Protein AF-A0AAV5V4D7-F1 (afdb_monomer_lite)

Secondary structure (DSSP, 8-state):
-HHHHHHHHGGG-STTSTTTTSS-HHHHTTT--HHHHHHHHHHHHHH--SS-HHHHHHHHHHHHHTTS-HHHHHHHHHHHHHHHHHTPPP-THHHHS-HHHHHHHHHHHHHHHHTT--HHHHHHHHHHHHHHHHHTT-S-SS------PPPPP------------PPPPPPP--

pLDDT: mean 73.75, std 20.14, range [35.06, 97.25]

Structure (mmCIF, N/CA/C/O backbone):
data_AF-A0AAV5V4D7-F1
#
_entry.id   AF-A0AAV5V4D7-F1
#
loop_
_atom_site.group_PDB
_atom_site.id
_atom_site.type_symbol
_atom_site.label_atom_id
_atom_site.label_alt_id
_atom_site.label_comp_id
_atom_site.label_asym_id
_atom_site.label_entity_id
_atom_site.label_seq_id
_atom_site.pdbx_PDB_ins_code
_atom_site.Cartn_x
_atom_site.Cartn_y
_atom_site.Cartn_z
_atom_site.occupancy
_atom_site.B_iso_or_equiv
_atom_site.auth_seq_id
_atom_site.auth_comp_id
_atom_site.auth_asym_id
_atom_site.auth_atom_id
_atom_site.pdbx_PDB_model_num
ATOM 1 N N . ASN A 1 1 ? -22.766 -7.609 21.545 1.00 44.03 1 ASN A N 1
ATOM 2 C CA . ASN A 1 1 ? -22.215 -8.984 21.451 1.00 44.03 1 ASN A CA 1
ATOM 3 C C . ASN A 1 1 ? -21.957 -9.509 20.036 1.00 44.03 1 ASN A C 1
ATOM 5 O O . ASN A 1 1 ? -21.219 -10.474 19.919 1.00 44.03 1 ASN A O 1
ATOM 9 N N . ILE A 1 2 ? -22.448 -8.873 18.963 1.00 43.41 2 ILE A N 1
ATOM 10 C CA . ILE A 1 2 ? -22.115 -9.270 17.574 1.00 43.41 2 ILE A CA 1
ATOM 11 C C . ILE A 1 2 ? -20.679 -8.856 17.184 1.00 43.41 2 ILE A C 1
ATOM 13 O O . ILE A 1 2 ? -19.971 -9.618 16.536 1.00 43.41 2 ILE A O 1
ATOM 17 N N . PHE A 1 3 ? -20.203 -7.704 17.67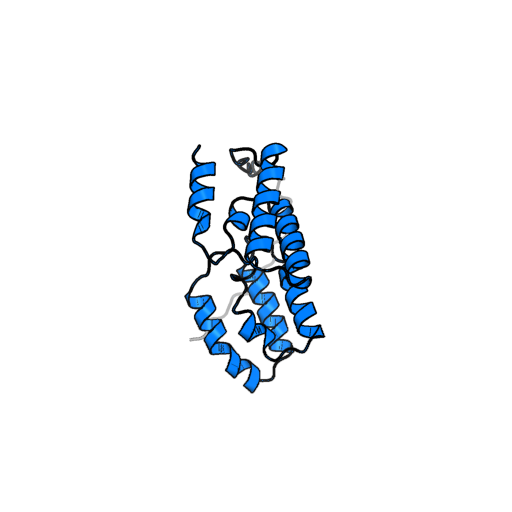4 1.00 44.50 3 PHE A N 1
ATOM 18 C CA . PHE A 1 3 ? -18.852 -7.184 17.400 1.00 44.50 3 PHE A CA 1
ATOM 19 C C . PHE A 1 3 ? -17.729 -8.138 17.856 1.00 44.50 3 PHE A C 1
ATOM 21 O O . PHE A 1 3 ? -16.764 -8.372 17.134 1.00 44.50 3 PHE A O 1
ATOM 28 N N . PHE A 1 4 ? -17.904 -8.770 19.023 1.00 45.31 4 PHE A N 1
ATOM 29 C CA . PHE A 1 4 ? -16.954 -9.748 19.567 1.00 45.31 4 PHE A CA 1
ATOM 30 C C . PHE A 1 4 ? -16.939 -11.060 18.762 1.00 45.31 4 PHE A C 1
ATOM 32 O O . PHE A 1 4 ? -15.902 -11.705 18.622 1.00 45.31 4 PHE A O 1
ATOM 39 N N . PHE A 1 5 ? -18.083 -11.432 18.178 1.00 44.25 5 PHE A N 1
ATOM 40 C CA . PHE A 1 5 ? -18.199 -12.604 17.310 1.00 44.25 5 PHE A CA 1
ATOM 41 C C . PHE A 1 5 ? -17.534 -12.368 15.942 1.00 44.25 5 PHE A C 1
ATOM 43 O O . PHE A 1 5 ? -16.851 -13.259 15.437 1.00 44.25 5 PHE A O 1
ATOM 50 N N . CYS A 1 6 ? -17.627 -11.151 15.389 1.00 48.84 6 CYS A N 1
ATOM 51 C CA . CYS A 1 6 ? -16.872 -10.762 14.190 1.00 48.84 6 CYS A CA 1
ATOM 52 C C . CYS A 1 6 ? -15.351 -10.781 14.427 1.00 48.84 6 CYS A C 1
ATOM 54 O O . CYS A 1 6 ? -14.611 -11.294 13.589 1.00 48.84 6 CYS A O 1
ATOM 56 N N . LEU A 1 7 ? -14.881 -10.321 15.594 1.00 47.38 7 LEU A N 1
ATOM 57 C CA . LEU A 1 7 ? -13.461 -10.372 15.986 1.00 47.38 7 LEU A CA 1
ATOM 58 C C . LEU A 1 7 ? -12.906 -11.803 16.104 1.00 47.38 7 LEU A C 1
ATOM 60 O O . LEU A 1 7 ? -11.741 -12.043 15.795 1.00 47.38 7 LEU A O 1
ATOM 64 N N . MET A 1 8 ? -13.732 -12.781 16.484 1.00 46.66 8 MET A N 1
ATOM 65 C CA . MET A 1 8 ? -13.321 -14.191 16.521 1.00 46.66 8 MET A CA 1
ATOM 66 C C . MET A 1 8 ? -13.223 -14.825 15.122 1.00 46.66 8 MET A C 1
ATOM 68 O O . MET A 1 8 ? -12.335 -15.647 14.888 1.00 46.66 8 MET A O 1
ATOM 72 N N . LEU A 1 9 ? -14.080 -14.431 14.173 1.00 42.53 9 LEU A N 1
ATOM 73 C CA . LEU A 1 9 ? -14.038 -14.923 12.784 1.00 42.53 9 LEU A CA 1
ATOM 74 C C . LEU A 1 9 ? -12.854 -14.347 11.989 1.00 42.53 9 LEU A C 1
ATOM 76 O O . LEU A 1 9 ? -12.329 -15.008 11.092 1.00 42.53 9 LEU A O 1
ATOM 80 N N . LEU A 1 10 ? -12.349 -13.184 12.403 1.00 46.22 10 LEU A N 1
ATOM 81 C CA . LEU A 1 10 ? -11.129 -12.558 11.885 1.00 46.22 10 LEU A CA 1
ATOM 82 C C . LEU A 1 10 ? -9.849 -13.360 12.153 1.00 46.22 10 LEU A C 1
ATOM 84 O O . LEU A 1 10 ? -8.790 -13.038 11.621 1.00 46.22 10 LEU A O 1
ATOM 88 N N . ARG A 1 11 ? -9.910 -14.440 12.947 1.00 41.69 11 ARG A N 1
ATOM 89 C CA . ARG A 1 11 ? -8.720 -15.238 13.266 1.00 41.69 11 ARG A CA 1
ATOM 90 C C . ARG A 1 11 ? -8.168 -16.070 12.102 1.00 41.69 11 ARG A C 1
ATOM 92 O O . ARG A 1 11 ? -7.033 -16.530 12.233 1.00 41.69 11 ARG A O 1
ATOM 99 N N . ARG A 1 12 ? -8.939 -16.288 11.027 1.00 35.06 12 ARG A N 1
ATOM 100 C CA . ARG A 1 12 ? -8.596 -17.205 9.919 1.00 35.06 12 ARG A CA 1
ATOM 101 C C . ARG A 1 12 ? -8.170 -16.536 8.612 1.00 35.06 12 ARG A C 1
ATOM 103 O O . ARG A 1 12 ? -7.722 -17.245 7.714 1.00 35.06 12 ARG A O 1
ATOM 110 N N . SER A 1 13 ? -8.287 -15.220 8.477 1.00 37.72 13 SER A N 1
ATOM 111 C CA . SER A 1 13 ? -7.869 -14.529 7.260 1.00 37.72 13 SER A CA 1
AT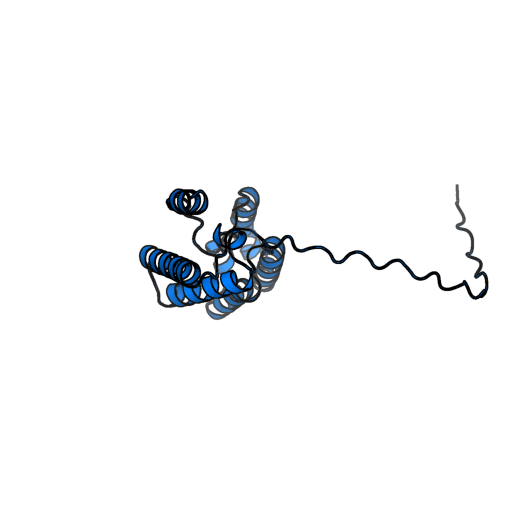OM 112 C C . SER A 1 13 ? -6.388 -14.153 7.343 1.00 37.72 13 SER A C 1
ATOM 114 O O . SER A 1 13 ? -5.992 -13.250 8.071 1.00 37.72 13 SER A O 1
ATOM 116 N N . ASN A 1 14 ? -5.566 -14.812 6.524 1.00 41.16 14 ASN A N 1
ATOM 117 C CA . ASN A 1 14 ? -4.188 -14.391 6.237 1.00 41.16 14 ASN A CA 1
ATOM 118 C C . ASN A 1 14 ? -4.114 -12.995 5.571 1.00 41.16 14 ASN A C 1
ATOM 120 O O . ASN A 1 14 ? -3.025 -12.473 5.391 1.00 41.16 14 ASN A O 1
ATOM 124 N N . GLY A 1 15 ? -5.253 -12.364 5.242 1.00 42.88 15 GLY A N 1
ATOM 125 C CA . GLY A 1 15 ? -5.363 -10.996 4.704 1.00 42.88 15 GLY A CA 1
ATOM 126 C C . GLY A 1 15 ? -5.174 -9.890 5.749 1.00 42.88 15 GLY A C 1
ATOM 127 O O . GLY A 1 15 ? -5.799 -8.833 5.675 1.00 42.88 15 GLY A O 1
ATOM 128 N N . PHE A 1 16 ? -4.371 -10.161 6.774 1.00 46.28 16 PHE A N 1
ATOM 129 C CA . PHE A 1 16 ? -4.104 -9.237 7.869 1.00 46.28 16 PHE A CA 1
ATOM 130 C C . PHE A 1 16 ? -3.012 -8.219 7.525 1.00 46.28 16 PHE A C 1
ATOM 132 O O . PHE A 1 16 ? -2.977 -7.134 8.105 1.00 46.28 16 PHE A O 1
ATOM 139 N N . LEU A 1 17 ? -2.151 -8.538 6.554 1.00 51.31 17 LEU A N 1
ATOM 140 C CA . LEU A 1 17 ? -1.173 -7.601 6.025 1.00 51.31 17 LEU A CA 1
ATOM 141 C C . LEU A 1 17 ? -1.915 -6.494 5.274 1.00 51.31 17 LEU A C 1
ATOM 143 O O . LEU A 1 17 ? -2.390 -6.625 4.148 1.00 51.31 17 LEU A O 1
ATOM 147 N N . ILE A 1 18 ? -2.060 -5.385 5.981 1.00 53.72 18 ILE A N 1
ATOM 148 C CA . ILE A 1 18 ? -2.408 -4.075 5.459 1.00 53.72 18 ILE A CA 1
ATOM 149 C C . ILE A 1 18 ? -1.607 -3.835 4.173 1.00 53.72 18 ILE A C 1
ATOM 151 O O . ILE A 1 18 ? -0.381 -3.774 4.203 1.00 53.72 18 ILE A O 1
ATOM 155 N N . GLY A 1 19 ? -2.307 -3.743 3.044 1.00 59.06 19 GLY A N 1
ATOM 156 C CA . GLY A 1 19 ? -1.682 -3.570 1.733 1.00 59.06 19 GLY A CA 1
ATOM 157 C C . GLY A 1 19 ? -1.574 -4.834 0.876 1.00 59.06 19 GLY A C 1
ATOM 158 O O . GLY A 1 19 ? -1.255 -4.699 -0.296 1.00 59.06 19 GLY A O 1
ATOM 159 N N . ASP A 1 20 ? -1.929 -6.030 1.358 1.00 69.19 20 ASP A N 1
ATOM 160 C CA . ASP A 1 20 ? -1.979 -7.238 0.505 1.00 69.19 20 ASP A CA 1
ATOM 161 C C . ASP A 1 20 ? -3.033 -7.129 -0.604 1.00 69.19 20 ASP A C 1
ATOM 163 O O . ASP A 1 20 ? -2.924 -7.754 -1.659 1.00 69.19 20 ASP A O 1
ATOM 167 N N . CYS A 1 21 ? -4.054 -6.300 -0.391 1.00 80.00 21 CYS A N 1
ATOM 168 C CA . CYS A 1 21 ? -5.021 -5.947 -1.422 1.00 80.00 21 CYS A CA 1
ATOM 169 C C . CYS A 1 21 ? -4.454 -4.949 -2.455 1.00 80.00 21 CYS A C 1
ATOM 171 O O . CYS A 1 21 ? -5.046 -4.756 -3.516 1.00 80.00 21 CYS A O 1
ATOM 173 N N . ILE A 1 22 ? -3.301 -4.332 -2.186 1.00 83.31 22 ILE A N 1
ATOM 174 C CA . ILE A 1 22 ? -2.614 -3.375 -3.061 1.00 83.31 22 ILE A CA 1
ATOM 175 C C . ILE A 1 22 ? -1.556 -4.127 -3.875 1.00 83.31 22 ILE A C 1
ATOM 177 O O . ILE A 1 22 ? -0.350 -3.961 -3.717 1.00 83.31 22 ILE A O 1
ATOM 181 N N . GLY A 1 23 ? -2.051 -4.995 -4.754 1.00 85.81 23 GLY A N 1
ATOM 182 C CA . GLY A 1 23 ? -1.247 -5.724 -5.727 1.00 85.81 23 GLY A CA 1
ATOM 183 C C . GLY A 1 23 ? -0.312 -6.805 -5.157 1.00 85.81 23 GLY A C 1
ATOM 184 O O . GLY A 1 23 ? -0.156 -6.981 -3.948 1.00 85.81 23 GLY A O 1
ATOM 185 N N . PRO A 1 24 ? 0.329 -7.585 -6.043 1.00 88.31 24 PRO A N 1
ATOM 186 C CA . PRO A 1 24 ? 1.272 -8.625 -5.651 1.00 88.31 24 PRO A CA 1
ATOM 187 C C . PRO A 1 24 ? 2.631 -8.009 -5.293 1.00 88.31 24 PRO A C 1
ATOM 189 O O . PRO A 1 24 ? 3.492 -7.857 -6.160 1.00 88.31 24 PRO A O 1
ATOM 192 N N . ARG A 1 25 ? 2.851 -7.694 -4.009 1.00 86.62 25 ARG A N 1
ATOM 193 C CA . ARG A 1 25 ? 4.079 -7.040 -3.507 1.00 86.62 25 ARG A CA 1
ATOM 194 C C . ARG A 1 25 ? 5.376 -7.612 -4.091 1.00 86.62 25 ARG A C 1
ATOM 196 O O . ARG A 1 25 ? 6.197 -6.861 -4.599 1.00 86.62 25 ARG A O 1
ATOM 203 N N . ASN A 1 26 ? 5.542 -8.936 -4.067 1.00 87.81 26 ASN A N 1
ATOM 204 C CA . ASN A 1 26 ? 6.764 -9.587 -4.555 1.00 87.81 26 ASN A CA 1
ATOM 205 C C . ASN A 1 26 ? 7.021 -9.360 -6.049 1.00 87.81 26 ASN A C 1
ATOM 207 O O . ASN A 1 26 ? 8.175 -9.344 -6.459 1.00 87.81 26 ASN A O 1
ATOM 211 N N . ALA A 1 27 ? 5.971 -9.222 -6.861 1.00 91.88 27 ALA A N 1
ATOM 212 C CA . ALA A 1 27 ? 6.120 -8.927 -8.282 1.00 91.88 27 ALA A CA 1
ATOM 213 C C . ALA A 1 27 ? 6.386 -7.429 -8.492 1.00 91.88 27 ALA A C 1
ATOM 215 O O . ALA A 1 27 ? 7.310 -7.067 -9.209 1.00 91.88 27 ALA A O 1
ATOM 216 N N . LEU A 1 28 ? 5.649 -6.561 -7.789 1.00 92.19 28 LEU A N 1
ATOM 217 C CA . LEU A 1 28 ? 5.801 -5.104 -7.881 1.00 92.19 28 LEU A CA 1
ATOM 218 C C . LEU A 1 28 ? 7.175 -4.603 -7.407 1.00 92.19 28 LEU A C 1
ATOM 220 O O . LEU A 1 28 ? 7.671 -3.609 -7.922 1.00 92.19 28 LEU A O 1
ATOM 224 N N . GLU A 1 29 ? 7.790 -5.283 -6.438 1.00 93.19 29 GLU A N 1
ATOM 225 C CA . GLU A 1 29 ? 9.109 -4.934 -5.896 1.00 93.19 29 GLU A CA 1
ATOM 226 C C . GLU A 1 29 ? 10.280 -5.669 -6.583 1.00 93.19 29 GLU A C 1
ATOM 228 O O . GLU A 1 29 ? 11.430 -5.378 -6.263 1.00 93.19 29 GLU A O 1
ATOM 233 N N . ARG A 1 30 ? 10.023 -6.626 -7.493 1.00 93.38 30 ARG A N 1
ATOM 234 C CA . ARG A 1 30 ? 11.028 -7.585 -8.008 1.00 93.38 30 ARG A CA 1
ATOM 235 C C . ARG A 1 30 ? 12.230 -6.923 -8.675 1.00 93.38 30 ARG A C 1
ATOM 237 O O . ARG A 1 30 ? 13.365 -7.294 -8.387 1.00 93.38 30 ARG A O 1
ATOM 244 N N . HIS A 1 31 ? 11.947 -5.980 -9.566 1.00 95.25 31 HIS A N 1
ATOM 245 C CA . HIS A 1 31 ? 12.937 -5.298 -10.407 1.00 95.25 31 HIS A CA 1
ATOM 246 C C . HIS A 1 31 ? 13.308 -3.914 -9.862 1.00 95.25 31 HIS A C 1
ATOM 248 O O . HIS A 1 31 ? 14.086 -3.195 -10.471 1.00 95.25 31 HIS A O 1
ATOM 254 N N . LEU A 1 32 ? 12.757 -3.543 -8.702 1.00 94.50 32 LEU A N 1
ATOM 255 C CA . LEU A 1 32 ? 13.018 -2.258 -8.069 1.00 94.50 32 LEU A CA 1
ATOM 256 C C . LEU A 1 32 ? 14.244 -2.330 -7.161 1.00 94.50 32 LEU A C 1
ATOM 258 O O . LEU A 1 32 ? 14.433 -3.282 -6.390 1.00 94.50 32 LEU A O 1
ATOM 262 N N . ASP A 1 33 ? 15.041 -1.266 -7.167 1.00 95.00 33 ASP A N 1
ATOM 263 C CA . ASP A 1 33 ? 16.153 -1.145 -6.235 1.00 95.00 33 ASP A CA 1
ATOM 264 C C . ASP A 1 33 ? 15.673 -0.899 -4.784 1.00 95.00 33 ASP A C 1
ATOM 266 O O . ASP A 1 33 ? 14.483 -0.878 -4.453 1.00 95.00 33 ASP A O 1
ATOM 270 N N . LYS A 1 34 ? 16.605 -0.783 -3.832 1.00 91.44 34 LYS A N 1
ATOM 271 C CA . LYS A 1 34 ? 16.244 -0.554 -2.420 1.00 91.44 34 LYS A CA 1
ATOM 272 C C . LYS A 1 34 ? 15.508 0.780 -2.202 1.00 91.44 34 LYS A C 1
ATOM 274 O O . LYS A 1 34 ? 14.580 0.825 -1.395 1.00 91.44 34 LYS A O 1
ATOM 279 N N . ASN A 1 35 ? 15.921 1.842 -2.885 1.00 93.44 35 ASN A N 1
ATOM 280 C CA . ASN A 1 35 ? 15.340 3.172 -2.735 1.00 93.44 35 ASN A CA 1
ATOM 281 C C . ASN A 1 35 ? 13.952 3.226 -3.378 1.00 93.44 35 ASN A C 1
ATOM 283 O O . ASN A 1 35 ? 13.007 3.712 -2.764 1.00 93.44 35 ASN A O 1
ATOM 287 N N . GLU A 1 36 ? 13.801 2.659 -4.569 1.00 92.94 36 GLU A N 1
ATOM 288 C CA . GLU A 1 36 ? 12.530 2.585 -5.287 1.00 92.94 36 GLU A CA 1
ATOM 289 C C . GLU A 1 36 ? 11.495 1.752 -4.537 1.00 92.94 36 GLU A C 1
ATOM 291 O O . GLU A 1 36 ? 10.338 2.159 -4.442 1.00 92.94 36 GLU A O 1
ATOM 296 N N . ARG A 1 37 ? 11.910 0.635 -3.922 1.00 89.94 37 ARG A N 1
ATOM 297 C CA . ARG A 1 37 ? 11.036 -0.139 -3.027 1.00 89.94 37 ARG A CA 1
ATOM 298 C C . ARG A 1 37 ? 10.542 0.706 -1.861 1.00 89.94 37 ARG A C 1
ATOM 300 O O . ARG A 1 37 ? 9.360 0.650 -1.538 1.00 89.94 37 ARG A O 1
ATOM 307 N N . SER A 1 38 ? 11.414 1.507 -1.251 1.00 87.25 38 SER A N 1
ATOM 308 C CA . SER A 1 38 ? 11.024 2.418 -0.168 1.00 87.25 38 SER A CA 1
ATOM 309 C C . SER A 1 38 ? 9.984 3.446 -0.633 1.00 87.25 38 SER A C 1
ATOM 311 O O . SER A 1 38 ? 8.962 3.636 0.027 1.00 87.25 38 SER A O 1
ATOM 313 N N . VAL A 1 39 ? 10.181 4.047 -1.812 1.00 91.31 39 VAL A N 1
ATOM 314 C CA . VAL A 1 39 ? 9.225 5.007 -2.393 1.00 91.31 39 VAL A CA 1
ATOM 315 C C . VAL A 1 39 ? 7.886 4.339 -2.709 1.00 91.31 39 VAL A C 1
ATOM 317 O O . VAL A 1 39 ? 6.840 4.871 -2.345 1.00 91.31 39 VAL A O 1
ATOM 320 N N . LEU A 1 40 ? 7.899 3.152 -3.324 1.00 90.75 40 LEU A N 1
ATOM 321 C CA . LEU A 1 40 ? 6.685 2.383 -3.607 1.00 90.75 40 LEU A CA 1
ATOM 322 C C . LEU A 1 40 ? 5.865 2.144 -2.332 1.00 90.75 40 LEU A C 1
ATOM 324 O O . LEU A 1 40 ? 4.650 2.331 -2.313 1.00 90.75 40 LEU A O 1
ATOM 328 N N . ARG A 1 41 ? 6.547 1.754 -1.254 1.00 87.25 41 ARG A N 1
ATOM 329 C CA . ARG A 1 41 ? 5.940 1.498 0.053 1.00 87.25 41 ARG A CA 1
ATOM 330 C C . ARG A 1 41 ? 5.358 2.768 0.677 1.00 87.25 41 ARG A C 1
ATOM 332 O O . ARG A 1 41 ? 4.247 2.718 1.200 1.00 87.25 41 ARG A O 1
ATOM 339 N N . SER A 1 42 ? 6.051 3.904 0.561 1.00 86.44 42 SER A N 1
ATOM 340 C CA . SER A 1 42 ? 5.542 5.220 0.987 1.00 86.44 42 SER A CA 1
ATOM 341 C C . SER A 1 42 ? 4.260 5.604 0.240 1.00 86.44 42 SER A C 1
ATOM 343 O O . SER A 1 42 ? 3.305 6.027 0.887 1.00 86.44 42 SER A O 1
ATOM 345 N N . ILE A 1 43 ? 4.167 5.361 -1.077 1.00 89.38 43 ILE A N 1
ATOM 346 C CA . ILE A 1 43 ? 2.936 5.622 -1.849 1.00 89.38 43 ILE A CA 1
ATOM 347 C C . ILE A 1 43 ? 1.749 4.869 -1.244 1.00 89.38 43 ILE A C 1
ATOM 349 O O . ILE A 1 43 ? 0.690 5.460 -1.032 1.00 89.38 43 ILE A O 1
ATOM 353 N N . VAL A 1 44 ? 1.916 3.576 -0.950 1.00 86.62 44 VAL A N 1
ATOM 354 C CA . VAL A 1 44 ? 0.848 2.775 -0.337 1.00 86.62 44 VAL A CA 1
ATOM 355 C C . VAL A 1 44 ? 0.514 3.314 1.050 1.00 86.62 44 VAL A C 1
ATOM 357 O O . VAL A 1 44 ? -0.649 3.569 1.341 1.00 86.62 44 VAL A O 1
ATOM 360 N N . HIS A 1 45 ? 1.522 3.539 1.887 1.00 80.38 45 HIS A N 1
ATOM 361 C CA . HIS A 1 45 ? 1.339 3.969 3.270 1.00 80.38 45 HIS A CA 1
ATOM 362 C C . HIS A 1 45 ? 0.645 5.335 3.394 1.00 80.38 45 HIS A C 1
ATOM 364 O O . HIS A 1 45 ? -0.286 5.496 4.179 1.00 80.38 45 HIS A O 1
ATOM 370 N N . GLU A 1 46 ? 1.074 6.321 2.611 1.00 84.00 46 GLU A N 1
ATOM 371 C CA . GLU A 1 46 ? 0.571 7.692 2.707 1.00 84.00 46 GLU A CA 1
ATOM 372 C C . GLU A 1 46 ? -0.803 7.861 2.059 1.00 84.00 46 GLU A C 1
ATOM 374 O O . GLU A 1 46 ? -1.589 8.716 2.479 1.00 84.00 46 GLU A O 1
ATOM 379 N N . ARG A 1 47 ? -1.094 7.078 1.014 1.00 86.00 47 ARG A N 1
ATOM 380 C CA . ARG A 1 47 ? -2.314 7.250 0.217 1.00 86.00 47 ARG A CA 1
ATOM 381 C C . ARG A 1 47 ? -3.418 6.278 0.580 1.00 86.00 47 ARG A C 1
ATOM 383 O O . ARG A 1 47 ? -4.574 6.601 0.326 1.00 86.00 47 ARG A O 1
ATOM 390 N N . PHE A 1 48 ? -3.116 5.118 1.155 1.00 85.06 48 PHE A N 1
ATOM 391 C CA . PHE A 1 48 ? -4.138 4.115 1.423 1.00 85.06 48 PHE A CA 1
ATOM 392 C C . PHE A 1 48 ? -4.976 4.452 2.660 1.00 85.06 48 PHE A C 1
ATOM 394 O O . PHE A 1 48 ? -4.492 4.490 3.789 1.00 85.06 48 PHE A O 1
ATOM 401 N N . SER A 1 49 ? -6.273 4.669 2.438 1.00 77.31 49 SER A N 1
ATOM 402 C CA . SER A 1 49 ? -7.267 4.967 3.474 1.00 77.31 49 SER A CA 1
ATOM 403 C C . SER A 1 49 ? -8.140 3.769 3.840 1.00 77.31 49 SER A C 1
ATOM 405 O O . SER A 1 49 ? -9.014 3.903 4.691 1.00 77.31 49 SER A O 1
ATOM 407 N N . GLY A 1 50 ? -7.927 2.610 3.208 1.00 78.12 50 GLY A N 1
ATOM 408 C CA . GLY A 1 50 ? -8.724 1.400 3.425 1.00 78.12 50 GLY A CA 1
ATOM 409 C C . GLY A 1 50 ? -9.837 1.181 2.397 1.00 78.12 50 GLY A C 1
ATOM 410 O O . GLY A 1 50 ? -10.155 0.041 2.075 1.00 78.12 50 GLY A O 1
ATOM 411 N N . ASN A 1 51 ? -10.379 2.260 1.831 1.00 78.56 51 ASN A N 1
ATOM 412 C CA . ASN A 1 51 ? -11.492 2.240 0.874 1.00 78.56 51 ASN A CA 1
ATOM 413 C C . ASN A 1 51 ? -11.118 2.730 -0.538 1.00 78.56 51 ASN A C 1
ATOM 415 O O . ASN A 1 51 ? -11.944 2.674 -1.443 1.00 78.56 51 ASN A O 1
ATOM 419 N N . ASN A 1 52 ? -9.880 3.176 -0.753 1.00 84.94 52 ASN A N 1
ATOM 420 C CA . ASN A 1 52 ? -9.398 3.708 -2.031 1.00 84.94 52 ASN A CA 1
ATOM 421 C C . ASN A 1 52 ? -8.396 2.771 -2.732 1.00 84.94 52 ASN A C 1
ATOM 423 O O . ASN A 1 52 ? -7.477 3.212 -3.421 1.00 84.94 52 ASN A O 1
ATOM 427 N N . GLN A 1 53 ? -8.579 1.457 -2.573 1.00 86.00 53 GLN A N 1
ATOM 428 C CA . GLN A 1 53 ? -7.689 0.421 -3.111 1.00 86.00 53 GLN A CA 1
ATOM 429 C C . GLN A 1 53 ? -7.371 0.614 -4.601 1.00 86.00 53 GLN A C 1
ATOM 431 O O . GLN A 1 53 ? -6.210 0.550 -4.993 1.00 86.00 53 GLN A O 1
ATOM 436 N N . GLN A 1 54 ? -8.389 0.869 -5.429 1.00 88.38 54 GLN A N 1
ATOM 437 C CA . GLN A 1 54 ? -8.217 1.038 -6.876 1.00 88.38 54 GLN A CA 1
ATOM 438 C C . GLN A 1 54 ? -7.361 2.262 -7.219 1.00 88.38 54 GLN A C 1
ATOM 440 O O . GLN A 1 54 ? -6.519 2.201 -8.115 1.00 88.38 54 GLN A O 1
ATOM 445 N N . GLU A 1 55 ? -7.545 3.363 -6.489 1.00 91.31 55 GLU A N 1
ATOM 446 C CA . GLU A 1 55 ? -6.765 4.584 -6.681 1.00 91.31 55 GLU A CA 1
ATOM 447 C C . GLU A 1 55 ? -5.291 4.345 -6.343 1.00 91.31 55 GLU A C 1
ATOM 449 O O . GLU A 1 55 ? -4.411 4.657 -7.148 1.00 91.31 55 GLU A O 1
ATOM 454 N N . VAL A 1 56 ? -5.019 3.744 -5.183 1.00 90.88 56 VAL A N 1
ATOM 455 C CA . VAL A 1 56 ? -3.651 3.451 -4.740 1.00 90.88 56 VAL A CA 1
ATOM 456 C C . VAL A 1 56 ? -2.989 2.428 -5.656 1.00 90.88 56 VAL A C 1
ATOM 458 O O . VAL A 1 56 ? -1.846 2.633 -6.055 1.00 90.88 56 VAL A O 1
ATOM 461 N N . MET A 1 57 ? -3.706 1.377 -6.066 1.00 91.06 57 MET A N 1
ATOM 462 C CA . MET A 1 57 ? -3.196 0.395 -7.026 1.00 91.06 57 MET A CA 1
ATOM 463 C C . MET A 1 57 ? -2.809 1.063 -8.350 1.00 91.06 57 MET A C 1
ATOM 465 O O . MET A 1 57 ? -1.740 0.787 -8.888 1.00 91.06 57 MET A O 1
ATOM 469 N N . ARG A 1 58 ? -3.612 2.009 -8.850 1.00 93.25 58 ARG A N 1
ATOM 470 C CA . ARG A 1 58 ? -3.262 2.782 -10.049 1.00 93.25 58 ARG A CA 1
ATOM 471 C C . ARG A 1 58 ? -1.972 3.583 -9.852 1.00 93.25 58 ARG A C 1
ATOM 473 O O . ARG A 1 58 ? -1.121 3.560 -10.734 1.00 93.25 58 ARG A O 1
ATOM 480 N N . LEU A 1 59 ? -1.806 4.266 -8.715 1.00 94.38 59 LEU A N 1
ATOM 481 C CA . LEU A 1 59 ? -0.584 5.026 -8.407 1.00 94.38 59 LEU A CA 1
ATOM 482 C C . LEU A 1 59 ? 0.654 4.119 -8.344 1.00 94.38 59 LEU A C 1
ATOM 484 O O . LEU A 1 59 ? 1.684 4.442 -8.934 1.00 94.38 59 LEU A O 1
ATOM 488 N N . VAL A 1 60 ? 0.524 2.972 -7.679 1.00 93.44 60 VAL A N 1
ATOM 489 C CA . VAL A 1 60 ? 1.549 1.924 -7.580 1.00 93.44 60 VAL A CA 1
ATOM 490 C C . VAL A 1 60 ? 1.944 1.427 -8.970 1.00 93.44 60 VAL A C 1
ATOM 492 O O . VAL A 1 60 ? 3.125 1.443 -9.308 1.00 93.44 60 VAL A O 1
ATOM 495 N N . LEU A 1 61 ? 0.978 1.052 -9.813 1.00 94.50 61 LEU A N 1
ATOM 496 C CA . LEU A 1 61 ? 1.255 0.569 -11.168 1.00 94.50 61 LEU A CA 1
ATOM 497 C C . LEU A 1 61 ? 1.888 1.647 -12.053 1.00 94.50 61 LEU A C 1
ATOM 499 O O . LEU A 1 61 ? 2.808 1.342 -12.808 1.00 94.50 61 LEU A O 1
ATOM 503 N N . THR A 1 62 ? 1.443 2.903 -11.949 1.00 96.50 62 THR A N 1
ATOM 504 C CA . THR A 1 62 ? 2.067 4.033 -12.654 1.00 96.50 62 THR A CA 1
ATOM 505 C C . THR A 1 62 ? 3.526 4.206 -12.239 1.00 96.50 62 THR A C 1
ATOM 507 O O . THR A 1 62 ? 4.387 4.363 -13.104 1.00 96.50 62 THR A O 1
ATOM 510 N N . PHE A 1 63 ? 3.819 4.142 -10.937 1.00 96.06 63 PHE A N 1
ATOM 511 C CA . PHE A 1 63 ? 5.188 4.229 -10.444 1.00 96.06 63 PHE A CA 1
ATOM 512 C C . PHE A 1 63 ? 6.039 3.067 -10.963 1.00 96.06 63 PHE A C 1
ATOM 514 O O . PHE A 1 63 ? 7.068 3.318 -11.584 1.00 96.06 63 PHE A O 1
ATOM 521 N N . VAL A 1 64 ? 5.594 1.819 -10.786 1.00 95.44 64 VAL A N 1
ATOM 522 C CA . VAL A 1 64 ? 6.347 0.626 -11.210 1.00 95.44 64 VAL A CA 1
ATOM 523 C C . VAL A 1 64 ? 6.594 0.657 -12.717 1.00 95.44 64 VAL A C 1
ATOM 525 O O . VAL A 1 64 ? 7.728 0.509 -13.161 1.00 95.44 64 VAL A O 1
ATOM 528 N N . ARG A 1 65 ? 5.570 0.955 -13.525 1.00 95.81 65 ARG A N 1
ATOM 529 C CA . ARG A 1 65 ? 5.731 1.046 -14.981 1.00 95.81 65 ARG A CA 1
ATOM 530 C C . ARG A 1 65 ? 6.740 2.117 -15.408 1.00 95.81 65 ARG A C 1
ATOM 532 O O . ARG A 1 65 ? 7.396 1.937 -16.424 1.00 95.81 65 ARG A O 1
ATOM 539 N N . SER A 1 66 ? 6.880 3.212 -14.658 1.00 97.00 66 SER A N 1
ATOM 540 C CA . SER A 1 66 ? 7.872 4.256 -14.961 1.00 97.00 66 SER A CA 1
ATOM 541 C C . SER A 1 66 ? 9.324 3.855 -14.667 1.00 97.00 66 SER A C 1
ATOM 543 O O . SER A 1 66 ? 10.234 4.578 -15.069 1.00 97.00 66 SER A O 1
ATOM 545 N N . ARG A 1 67 ? 9.544 2.738 -13.958 1.00 97.12 67 ARG A N 1
ATOM 546 C CA . ARG A 1 67 ? 10.876 2.235 -13.578 1.00 97.12 67 ARG A CA 1
ATOM 547 C C . ARG A 1 67 ? 11.316 1.019 -14.378 1.00 97.12 67 ARG A C 1
ATOM 549 O O . ARG A 1 67 ? 12.509 0.841 -14.567 1.00 97.12 67 ARG A O 1
ATOM 556 N N . LEU A 1 68 ? 10.359 0.219 -14.838 1.00 95.81 68 LEU A N 1
ATOM 557 C CA . LEU A 1 68 ? 10.629 -1.041 -15.520 1.00 95.81 68 LEU A CA 1
ATOM 558 C C . LEU A 1 68 ? 10.714 -0.868 -17.035 1.00 95.81 68 LEU A C 1
ATOM 560 O O . LEU A 1 68 ? 9.898 -0.162 -17.644 1.00 95.81 68 LEU A O 1
ATOM 564 N N . ASP A 1 69 ? 11.638 -1.603 -17.645 1.00 97.06 69 ASP A N 1
ATOM 565 C CA . ASP A 1 69 ? 11.651 -1.790 -19.091 1.00 97.06 69 ASP A CA 1
ATOM 566 C C . ASP A 1 69 ? 10.481 -2.680 -19.564 1.00 97.06 69 ASP A C 1
ATOM 568 O O . ASP A 1 69 ? 9.683 -3.207 -18.780 1.00 97.06 69 ASP A O 1
ATOM 572 N N . ASP A 1 70 ? 10.321 -2.828 -20.880 1.00 96.69 70 ASP A N 1
ATOM 573 C CA . ASP A 1 70 ? 9.211 -3.609 -21.437 1.00 96.69 70 ASP A CA 1
ATOM 574 C C . ASP A 1 70 ? 9.287 -5.099 -21.086 1.00 96.69 70 ASP A C 1
ATOM 576 O O . ASP A 1 70 ? 8.250 -5.742 -20.908 1.00 96.69 70 ASP A O 1
ATOM 580 N N . LYS A 1 71 ? 10.493 -5.659 -20.957 1.00 97.25 71 LYS A N 1
ATOM 581 C CA . LYS A 1 71 ? 10.689 -7.076 -20.647 1.00 97.25 71 LYS A CA 1
ATOM 582 C C . LYS A 1 71 ? 10.376 -7.354 -19.178 1.00 97.25 71 LYS A C 1
ATOM 584 O O . LYS A 1 71 ? 9.654 -8.305 -18.883 1.00 97.25 71 LYS A O 1
ATOM 589 N N . GLU A 1 72 ? 10.881 -6.521 -18.279 1.00 96.69 72 GLU A N 1
ATOM 590 C CA . GLU A 1 72 ? 10.606 -6.553 -16.843 1.00 96.69 72 GLU A CA 1
ATOM 591 C C . GLU A 1 72 ? 9.120 -6.331 -16.563 1.00 96.69 72 GLU A C 1
ATOM 593 O O . GLU A 1 72 ? 8.532 -7.007 -15.719 1.00 96.69 72 GLU A O 1
ATOM 598 N N . TRP A 1 73 ? 8.481 -5.421 -17.305 1.00 96.56 73 TRP A N 1
ATOM 599 C CA . TRP A 1 73 ? 7.044 -5.204 -17.198 1.00 96.56 73 TRP A CA 1
ATOM 600 C C . TRP A 1 73 ? 6.255 -6.457 -17.582 1.00 96.56 73 TRP A C 1
ATOM 602 O O . TRP A 1 73 ? 5.364 -6.866 -16.839 1.00 96.56 73 TRP A O 1
ATOM 612 N N . ILE A 1 74 ? 6.586 -7.093 -18.711 1.00 96.62 74 ILE A N 1
ATOM 613 C CA . ILE A 1 74 ? 5.943 -8.341 -19.151 1.00 96.62 74 ILE A CA 1
ATOM 614 C C . ILE A 1 74 ? 6.123 -9.457 -18.111 1.00 96.62 74 ILE A C 1
ATOM 616 O O . ILE A 1 74 ? 5.162 -10.176 -17.836 1.00 96.62 74 ILE A O 1
ATOM 620 N N . ASP A 1 75 ? 7.308 -9.567 -17.503 1.00 96.50 75 ASP A N 1
ATOM 621 C CA . ASP A 1 75 ? 7.645 -10.590 -16.502 1.00 96.50 75 ASP A CA 1
ATOM 622 C C . ASP A 1 75 ? 6.725 -10.575 -15.268 1.00 96.50 75 ASP A C 1
ATOM 624 O O . ASP A 1 75 ? 6.439 -11.628 -14.705 1.00 96.50 75 ASP A O 1
ATOM 628 N N . ILE A 1 76 ? 6.218 -9.406 -14.863 1.00 94.75 76 ILE A N 1
ATOM 629 C CA . ILE A 1 76 ? 5.364 -9.270 -13.669 1.00 94.75 76 ILE A CA 1
ATOM 630 C C . ILE A 1 76 ? 3.859 -9.217 -13.983 1.00 94.75 76 ILE A C 1
ATOM 632 O O . ILE A 1 76 ? 3.019 -9.222 -13.076 1.00 94.75 76 ILE A O 1
ATOM 636 N N . GLN A 1 77 ? 3.476 -9.134 -15.265 1.00 93.94 77 GLN A N 1
ATOM 637 C CA . GLN A 1 77 ? 2.076 -8.931 -15.655 1.00 93.94 77 GLN A CA 1
ATOM 638 C C . GLN A 1 77 ? 1.167 -10.084 -15.239 1.00 93.94 77 GLN A C 1
ATOM 640 O O . GLN A 1 77 ? 0.001 -9.854 -14.908 1.00 93.94 77 GLN A O 1
ATOM 645 N N . GLN A 1 78 ? 1.661 -11.321 -15.291 1.00 93.75 78 GLN A N 1
ATOM 646 C CA . GLN A 1 78 ? 0.837 -12.481 -14.975 1.00 93.75 78 GLN A CA 1
ATOM 647 C C . GLN A 1 78 ? 0.424 -12.473 -13.501 1.00 93.75 78 GLN A C 1
ATOM 649 O O . GLN A 1 78 ? -0.751 -12.703 -13.203 1.00 93.75 78 GLN A O 1
ATOM 654 N N . GLU A 1 79 ? 1.338 -12.158 -12.578 1.00 93.00 79 GLU A N 1
ATOM 655 C CA . GLU A 1 79 ? 0.989 -12.060 -11.161 1.00 93.00 79 GLU A CA 1
ATOM 656 C C . GLU A 1 79 ? 0.063 -10.882 -10.872 1.00 93.00 79 GLU A C 1
ATOM 658 O O . GLU A 1 79 ? -0.838 -11.031 -10.044 1.00 93.00 79 GLU A O 1
ATOM 663 N N . ILE A 1 80 ? 0.241 -9.745 -11.558 1.00 91.12 80 ILE A N 1
ATOM 664 C CA . ILE A 1 80 ? -0.660 -8.588 -11.429 1.00 91.12 80 ILE A CA 1
ATOM 665 C C . ILE A 1 80 ? -2.084 -8.993 -11.820 1.00 91.12 80 ILE A C 1
ATOM 667 O O . ILE A 1 80 ? -3.000 -8.854 -11.012 1.00 91.12 80 ILE A O 1
ATOM 671 N N . ARG A 1 81 ? -2.271 -9.601 -12.998 1.00 91.56 81 ARG A N 1
ATOM 672 C CA . ARG A 1 81 ? -3.597 -10.060 -13.451 1.00 91.56 81 ARG A CA 1
ATOM 673 C C . ARG A 1 81 ? -4.190 -11.116 -12.518 1.00 91.56 81 ARG A C 1
ATOM 675 O O . ARG A 1 81 ? -5.381 -11.084 -12.217 1.00 91.56 81 ARG A O 1
ATOM 682 N N . ALA A 1 82 ? -3.369 -12.050 -12.035 1.00 89.94 82 ALA A N 1
ATOM 683 C CA . ALA A 1 82 ? -3.809 -13.073 -11.089 1.00 89.94 82 ALA A CA 1
ATOM 684 C C . ALA A 1 82 ? -4.195 -12.485 -9.721 1.00 89.94 82 ALA A C 1
ATOM 686 O O . ALA A 1 82 ? -5.020 -13.054 -9.004 1.00 89.94 82 ALA A O 1
ATOM 687 N N . HIS A 1 83 ? -3.583 -11.375 -9.311 1.00 87.25 83 HIS A N 1
ATOM 688 C CA . HIS A 1 83 ? -3.975 -10.636 -8.115 1.00 87.25 83 HIS A CA 1
ATOM 689 C C . HIS A 1 83 ? -5.317 -9.924 -8.318 1.00 87.25 83 HIS A C 1
ATOM 691 O O . HIS A 1 83 ? -6.235 -10.153 -7.531 1.00 87.25 83 HIS A O 1
ATOM 697 N N . GLU A 1 84 ? -5.477 -9.178 -9.413 1.00 85.62 84 GLU A N 1
ATOM 698 C CA . GLU A 1 84 ? -6.718 -8.459 -9.739 1.00 85.62 84 GLU A CA 1
ATOM 699 C C . GLU A 1 84 ? -7.920 -9.404 -9.877 1.00 85.62 84 GLU A C 1
ATOM 701 O O . GLU A 1 84 ? -8.998 -9.134 -9.343 1.00 85.62 84 GLU A O 1
ATOM 706 N N . ALA A 1 85 ? -7.726 -10.561 -10.518 1.00 86.69 85 ALA A N 1
ATOM 707 C CA . ALA A 1 85 ? -8.769 -11.572 -10.683 1.00 86.69 85 ALA A CA 1
ATOM 708 C C . ALA A 1 85 ? -9.277 -12.140 -9.346 1.00 86.69 85 ALA A C 1
ATOM 710 O O . ALA A 1 85 ? -10.439 -12.535 -9.247 1.00 86.69 85 ALA A O 1
ATOM 711 N N . ARG A 1 86 ? -8.426 -12.170 -8.311 1.00 82.56 86 ARG A N 1
ATOM 712 C CA . ARG A 1 86 ? -8.786 -12.682 -6.980 1.00 82.56 86 ARG A CA 1
ATOM 713 C C . ARG A 1 86 ? -9.625 -11.708 -6.160 1.00 82.56 86 ARG A C 1
ATOM 715 O O . ARG A 1 86 ? -10.225 -12.154 -5.189 1.00 82.56 86 ARG A O 1
ATOM 722 N N . LYS A 1 87 ? -9.688 -10.423 -6.542 1.00 73.19 87 LYS A N 1
ATOM 723 C CA . LYS A 1 87 ? -10.427 -9.372 -5.817 1.00 73.19 87 LYS A CA 1
ATOM 724 C C . LYS A 1 87 ? -10.171 -9.425 -4.307 1.00 73.19 87 LYS A 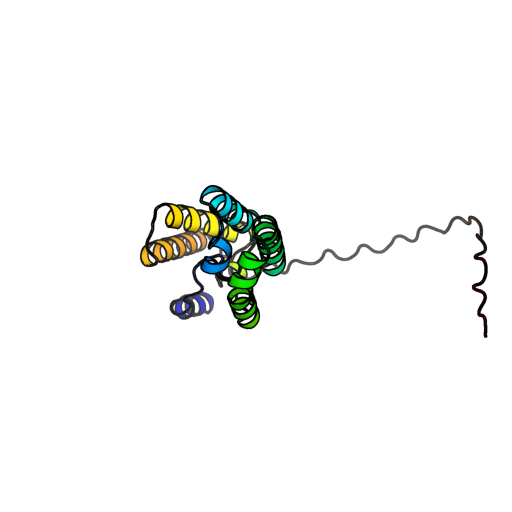C 1
ATOM 726 O O . LYS A 1 87 ? -11.109 -9.504 -3.520 1.00 73.19 87 LYS A O 1
ATOM 731 N N . HIS A 1 88 ? -8.896 -9.431 -3.916 1.00 72.81 88 HIS A N 1
ATOM 732 C CA . HIS A 1 88 ? -8.518 -9.469 -2.503 1.00 72.81 88 HIS A CA 1
ATOM 733 C C . HIS A 1 88 ? -9.182 -8.321 -1.752 1.00 72.81 88 HIS A C 1
ATOM 735 O O . HIS A 1 88 ? -8.913 -7.152 -2.042 1.00 72.81 88 HIS A O 1
ATOM 741 N N . GLU A 1 89 ? -10.043 -8.668 -0.799 1.00 71.50 89 GLU A N 1
ATOM 742 C CA . GLU A 1 89 ? -10.617 -7.692 0.112 1.00 71.50 89 GLU A CA 1
ATOM 743 C C . GLU A 1 89 ? -9.500 -7.118 0.977 1.00 71.50 89 GLU A C 1
ATOM 745 O O . GLU A 1 89 ? -8.675 -7.844 1.542 1.00 71.50 89 GLU A O 1
ATOM 750 N N . CYS A 1 90 ? -9.456 -5.793 1.070 1.00 73.56 90 CYS A N 1
ATOM 751 C CA . CYS A 1 90 ? -8.573 -5.140 2.018 1.00 73.56 90 CYS A CA 1
ATOM 752 C C . CYS A 1 90 ? -8.949 -5.528 3.450 1.00 73.56 90 CYS A C 1
ATOM 754 O O . CYS A 1 90 ? -10.113 -5.803 3.742 1.00 73.56 90 CYS A O 1
ATOM 756 N N . SER A 1 91 ? -7.937 -5.535 4.326 1.00 74.94 91 SER A N 1
ATOM 757 C CA . SER A 1 91 ? -8.041 -5.837 5.757 1.00 74.94 91 SER A CA 1
ATOM 758 C C . SER A 1 91 ? -9.376 -5.388 6.350 1.00 74.94 91 SER A C 1
ATOM 760 O O . SER A 1 91 ? -9.766 -4.239 6.183 1.00 74.94 91 SER A O 1
ATOM 762 N N . VAL A 1 92 ? -10.065 -6.258 7.089 1.00 75.19 92 VAL A N 1
ATOM 763 C CA . VAL A 1 92 ? -11.398 -5.952 7.641 1.00 75.19 92 VAL A CA 1
ATOM 764 C C . VAL A 1 92 ? -11.384 -4.722 8.559 1.00 75.19 92 VAL A C 1
ATOM 766 O O . VAL A 1 92 ? -12.380 -4.011 8.665 1.00 75.19 92 VAL A O 1
ATOM 769 N N . TYR A 1 93 ? -10.237 -4.389 9.156 1.00 78.38 93 TYR A N 1
ATOM 770 C CA . TYR A 1 93 ? -10.073 -3.147 9.913 1.00 78.38 93 TYR A CA 1
ATOM 771 C C . TYR A 1 93 ? -10.263 -1.887 9.057 1.00 78.38 93 TYR A C 1
ATOM 773 O O . TYR A 1 93 ? -10.716 -0.882 9.587 1.00 78.38 93 TYR A O 1
ATOM 781 N N . ALA A 1 94 ? -9.999 -1.941 7.749 1.00 75.69 94 ALA A N 1
ATOM 782 C CA . ALA A 1 94 ? -10.291 -0.854 6.811 1.00 75.69 94 ALA A CA 1
ATOM 783 C C . ALA A 1 94 ? -11.787 -0.526 6.737 1.00 75.69 94 ALA A C 1
ATOM 785 O O . ALA A 1 94 ? -12.159 0.607 6.455 1.00 75.69 94 ALA A O 1
ATOM 786 N N . GLN A 1 95 ? -12.637 -1.532 6.962 1.00 74.62 95 GLN A N 1
ATOM 787 C CA . GLN A 1 95 ? -14.092 -1.401 6.916 1.00 74.62 95 GLN A CA 1
ATOM 788 C C . GLN A 1 95 ? -14.669 -1.010 8.283 1.00 74.62 95 GLN A C 1
ATOM 790 O O . GLN A 1 95 ? -15.711 -0.367 8.354 1.00 74.62 95 GLN A O 1
ATOM 795 N N . LEU A 1 96 ? -14.010 -1.423 9.371 1.00 77.88 96 LEU A N 1
ATOM 796 C CA . LEU A 1 96 ? -14.495 -1.226 10.741 1.00 77.88 96 LEU A CA 1
ATOM 797 C C . LEU A 1 96 ? -13.976 0.052 11.402 1.00 77.88 96 LEU A C 1
ATOM 799 O O . LEU A 1 96 ? -14.631 0.579 12.299 1.00 77.88 96 LEU A O 1
ATOM 803 N N . LEU A 1 97 ? -12.788 0.518 11.018 1.00 81.56 97 LEU A N 1
ATOM 804 C CA . LEU A 1 97 ? -12.144 1.672 11.632 1.00 81.56 97 LEU A CA 1
ATOM 805 C C . LEU A 1 97 ? -12.370 2.927 10.779 1.00 81.56 97 LEU A C 1
ATOM 807 O O . LEU A 1 97 ? -12.237 2.865 9.556 1.00 81.56 97 LEU A O 1
ATOM 811 N N . PRO A 1 98 ? -12.621 4.095 11.399 1.00 83.69 98 PRO A N 1
ATOM 812 C CA . PRO A 1 98 ? -12.539 5.373 10.701 1.00 83.69 98 PRO A CA 1
ATOM 813 C C . PRO A 1 98 ? -11.182 5.528 10.003 1.00 83.69 98 PRO A C 1
ATOM 815 O O . PRO A 1 98 ? -10.154 5.155 10.567 1.00 83.69 98 PRO A O 1
ATOM 818 N N . SER A 1 99 ? -11.146 6.137 8.816 1.00 79.94 99 SER A N 1
ATOM 819 C CA . SER A 1 99 ? -9.934 6.230 7.977 1.00 79.94 99 SER A CA 1
ATOM 820 C C . SER A 1 99 ? -8.715 6.837 8.689 1.00 79.94 99 SER A C 1
ATOM 822 O O . SER A 1 99 ? -7.574 6.471 8.410 1.00 79.94 99 SER A O 1
ATOM 824 N N . VAL A 1 100 ? -8.934 7.767 9.624 1.00 84.00 100 VAL A N 1
ATOM 825 C CA . VAL A 1 100 ? -7.873 8.357 10.458 1.00 84.00 100 VAL A CA 1
ATOM 826 C C . VAL A 1 100 ? -7.287 7.319 11.417 1.00 84.00 100 VAL A C 1
ATOM 828 O O . VAL A 1 100 ? -6.070 7.175 11.489 1.00 84.00 100 VAL A O 1
ATOM 831 N N . ILE A 1 101 ? -8.142 6.561 12.106 1.00 86.50 101 ILE A N 1
ATOM 832 C CA . ILE A 1 101 ? -7.733 5.504 13.039 1.00 86.50 101 ILE A CA 1
ATOM 833 C C . ILE A 1 101 ? -7.091 4.341 12.279 1.00 86.50 101 ILE A C 1
ATOM 835 O O . ILE A 1 101 ? -6.060 3.817 12.698 1.00 86.50 101 ILE A O 1
ATOM 839 N N . TYR A 1 102 ? -7.653 3.972 11.127 1.00 83.94 102 TYR A N 1
ATOM 840 C CA . TYR A 1 102 ? -7.084 2.945 10.265 1.00 83.94 102 TYR A CA 1
ATOM 841 C C . TYR A 1 102 ? -5.664 3.316 9.827 1.00 83.94 102 TYR A C 1
ATOM 843 O O . TYR A 1 102 ? -4.762 2.501 9.980 1.00 83.94 102 TYR A O 1
ATOM 851 N N . ARG A 1 103 ? -5.423 4.559 9.387 1.00 81.69 103 ARG A N 1
ATOM 852 C CA . ARG A 1 103 ? -4.073 5.036 9.032 1.00 81.69 103 ARG A CA 1
ATOM 853 C C . ARG A 1 103 ? -3.073 4.931 10.183 1.00 81.69 103 ARG A C 1
ATOM 855 O O . ARG A 1 103 ? -1.950 4.492 9.960 1.00 81.69 103 ARG A O 1
ATOM 862 N N . GLN A 1 104 ? -3.482 5.250 11.411 1.00 87.31 104 GLN A N 1
ATOM 863 C CA . GLN A 1 104 ? -2.620 5.069 12.586 1.00 87.31 104 GLN A CA 1
ATOM 864 C C . GLN A 1 104 ? -2.262 3.594 12.814 1.00 87.31 104 GLN A C 1
ATOM 866 O O . GLN A 1 104 ? -1.113 3.278 13.125 1.00 87.31 104 GLN A O 1
ATOM 871 N N . LEU A 1 105 ? -3.224 2.685 12.625 1.00 87.00 105 LEU A N 1
ATOM 872 C CA . LEU A 1 105 ? -2.966 1.248 12.674 1.00 87.00 105 LEU A CA 1
ATOM 873 C C . LEU A 1 105 ? -1.963 0.822 11.592 1.00 87.00 105 LEU A C 1
ATOM 875 O O . LEU A 1 105 ? -1.028 0.080 11.899 1.00 87.00 105 LEU A O 1
ATOM 879 N N . LEU A 1 106 ? -2.121 1.316 10.355 1.00 82.81 106 LEU A N 1
ATOM 880 C CA . LEU A 1 106 ? -1.197 1.011 9.254 1.00 82.81 106 LEU A CA 1
ATOM 881 C C . LEU A 1 106 ? 0.227 1.422 9.596 1.00 82.81 106 LEU A C 1
ATOM 883 O O . LEU A 1 106 ? 1.146 0.626 9.424 1.00 82.81 106 LEU A O 1
ATOM 887 N N . GLN A 1 107 ? 0.391 2.631 10.127 1.00 84.00 107 GLN A N 1
ATOM 888 C CA . GLN A 1 107 ? 1.694 3.162 10.492 1.00 84.00 107 GLN A CA 1
ATOM 889 C C . GLN A 1 107 ? 2.385 2.295 11.551 1.00 84.00 107 GLN A C 1
ATOM 891 O O . GLN A 1 107 ? 3.544 1.920 11.386 1.00 84.00 107 GLN A O 1
ATOM 896 N N . ARG A 1 108 ? 1.672 1.899 12.612 1.00 88.06 108 ARG A N 1
ATOM 897 C CA . ARG A 1 108 ? 2.260 1.054 13.666 1.00 88.06 108 ARG A CA 1
ATOM 898 C C . ARG A 1 108 ? 2.647 -0.336 13.154 1.00 88.06 108 ARG A C 1
ATOM 900 O O . ARG A 1 108 ? 3.696 -0.859 13.528 1.00 88.06 108 ARG A O 1
ATOM 907 N N . VAL A 1 109 ? 1.815 -0.935 12.300 1.00 85.56 109 VAL A N 1
ATOM 908 C CA . VAL A 1 109 ? 2.110 -2.228 11.659 1.00 85.56 109 VAL A CA 1
ATOM 909 C C . VAL A 1 109 ? 3.320 -2.116 10.735 1.00 85.56 109 VAL A C 1
ATOM 911 O O . VAL A 1 109 ? 4.188 -2.989 10.751 1.00 85.56 109 VAL A O 1
ATOM 914 N N . TRP A 1 110 ? 3.411 -1.026 9.977 1.00 78.62 110 TRP A N 1
ATOM 915 C CA . TRP A 1 110 ? 4.535 -0.732 9.098 1.00 78.62 110 TRP A CA 1
ATOM 916 C C . TRP A 1 110 ? 5.854 -0.623 9.870 1.00 78.62 110 TRP A C 1
ATOM 918 O O . TRP A 1 110 ? 6.812 -1.338 9.580 1.00 78.62 110 TRP A O 1
ATOM 928 N N . GLU A 1 111 ? 5.884 0.213 10.909 1.00 84.88 111 GLU A N 1
ATOM 929 C CA . GLU A 1 111 ? 7.053 0.408 11.774 1.00 84.88 111 GLU A CA 1
ATOM 930 C C . GLU A 1 111 ? 7.488 -0.885 12.480 1.00 84.88 111 GLU A C 1
ATOM 932 O O . GLU A 1 111 ? 8.674 -1.090 12.749 1.00 84.88 111 GLU A O 1
ATOM 937 N N . ALA A 1 112 ? 6.547 -1.775 12.803 1.00 85.25 112 ALA A N 1
ATOM 938 C CA . ALA A 1 112 ? 6.867 -3.104 13.314 1.00 85.25 112 ALA A CA 1
ATOM 939 C C . ALA A 1 112 ? 7.477 -3.993 12.217 1.00 85.25 112 ALA A C 1
ATOM 941 O O . ALA A 1 112 ? 8.519 -4.610 12.439 1.00 85.25 112 ALA A O 1
ATOM 942 N N . SER A 1 113 ? 6.883 -4.019 11.020 1.00 79.31 113 SER A N 1
ATOM 943 C CA . SER A 1 113 ? 7.382 -4.816 9.895 1.00 79.31 113 SER A CA 1
ATOM 944 C C . SER A 1 113 ? 8.788 -4.399 9.456 1.00 79.31 113 SER A C 1
ATOM 946 O O . SER A 1 113 ? 9.606 -5.268 9.165 1.00 79.31 113 SER A O 1
ATOM 948 N N . GLU A 1 114 ? 9.094 -3.102 9.416 1.00 78.12 114 GLU A N 1
ATOM 949 C CA . GLU A 1 114 ? 10.431 -2.603 9.055 1.00 78.12 114 GLU A CA 1
ATOM 950 C C . GLU A 1 114 ? 11.487 -2.943 10.121 1.00 78.12 114 GLU A C 1
ATOM 952 O O . GLU A 1 114 ? 12.662 -3.109 9.801 1.00 78.12 114 GLU A O 1
ATOM 957 N N . ARG A 1 115 ? 11.073 -3.148 11.379 1.00 85.69 115 ARG A N 1
ATOM 958 C CA . ARG A 1 115 ? 11.934 -3.688 12.446 1.00 85.69 115 ARG A CA 1
ATOM 959 C C . ARG A 1 115 ? 12.087 -5.212 12.399 1.00 85.69 115 ARG A C 1
ATOM 961 O O . ARG A 1 115 ? 12.736 -5.779 13.273 1.00 85.69 115 ARG A O 1
ATOM 968 N N . GLY A 1 116 ? 11.512 -5.871 11.394 1.00 79.69 116 GLY A N 1
ATOM 969 C CA . GLY A 1 116 ? 11.572 -7.321 11.234 1.00 79.69 116 GLY A CA 1
ATOM 970 C C . GLY A 1 116 ? 10.599 -8.084 12.130 1.00 79.69 116 GLY A C 1
ATOM 971 O O . GLY A 1 116 ? 10.814 -9.273 12.352 1.00 79.69 116 GLY A O 1
ATOM 972 N N . ALA A 1 117 ? 9.547 -7.429 12.636 1.00 83.75 117 ALA A N 1
ATOM 973 C CA . ALA A 1 117 ? 8.556 -8.091 13.473 1.00 83.75 117 ALA A CA 1
ATOM 974 C C . ALA A 1 117 ? 7.904 -9.268 12.736 1.00 83.75 117 ALA A C 1
ATOM 976 O O . ALA A 1 117 ? 7.474 -9.163 11.582 1.00 83.75 117 ALA A O 1
ATOM 977 N N . HIS A 1 118 ? 7.799 -10.396 13.426 1.00 81.00 118 HIS A N 1
ATOM 978 C CA . HIS A 1 118 ? 7.145 -11.584 12.909 1.00 81.00 118 HIS A CA 1
ATOM 979 C C . HIS A 1 118 ? 5.623 -11.419 12.911 1.00 81.00 118 HIS A C 1
ATOM 981 O O . HIS A 1 118 ? 5.046 -10.643 13.672 1.00 81.00 118 HIS A O 1
ATOM 987 N N . HIS A 1 119 ? 4.934 -12.222 12.101 1.00 76.88 119 HIS A N 1
ATOM 988 C CA . HIS A 1 119 ? 3.477 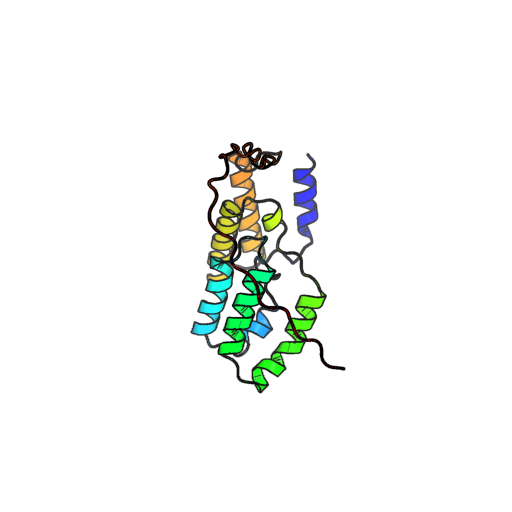-12.146 11.957 1.00 76.88 119 HIS A CA 1
ATOM 989 C C . HIS A 1 119 ? 2.721 -12.249 13.300 1.00 76.88 119 HIS A C 1
ATOM 991 O O . HIS A 1 119 ? 1.682 -11.614 13.478 1.00 76.88 119 HIS A O 1
ATOM 997 N N . ALA A 1 120 ? 3.221 -13.037 14.259 1.00 82.38 120 ALA A N 1
ATOM 998 C CA . ALA A 1 120 ? 2.621 -13.140 15.591 1.00 82.38 120 ALA A CA 1
ATOM 999 C C . ALA A 1 120 ? 2.698 -11.818 16.378 1.00 82.38 120 ALA A C 1
ATOM 1001 O O . ALA A 1 120 ? 1.751 -11.460 17.075 1.00 82.38 120 ALA A O 1
ATOM 1002 N N . GLU A 1 121 ? 3.790 -11.071 16.225 1.00 85.25 121 GLU A N 1
ATOM 1003 C CA . GLU A 1 121 ? 4.012 -9.786 16.891 1.00 85.25 121 GLU A CA 1
ATOM 1004 C C . GLU A 1 121 ? 3.168 -8.684 16.253 1.00 85.25 121 GLU A C 1
ATOM 1006 O O . GLU A 1 121 ? 2.527 -7.913 16.965 1.00 85.25 121 GLU A O 1
ATOM 1011 N N . ILE A 1 122 ? 3.082 -8.660 14.917 1.00 83.56 122 ILE A N 1
ATOM 1012 C CA . ILE A 1 122 ? 2.177 -7.742 14.211 1.00 83.56 122 ILE A CA 1
ATOM 1013 C C . ILE A 1 122 ? 0.732 -8.009 14.649 1.00 83.56 122 ILE A C 1
ATOM 1015 O O . ILE A 1 122 ? -0.021 -7.077 14.919 1.00 83.56 122 ILE A O 1
ATOM 1019 N N . ARG A 1 123 ? 0.347 -9.282 14.795 1.00 84.56 123 ARG A N 1
ATOM 1020 C CA . ARG A 1 123 ? -0.978 -9.653 15.298 1.00 84.56 123 ARG A CA 1
ATOM 1021 C C . ARG A 1 123 ? -1.242 -9.123 16.705 1.00 84.56 123 ARG A C 1
ATOM 1023 O O . ARG A 1 123 ? -2.265 -8.481 16.921 1.00 84.56 123 ARG A O 1
ATOM 1030 N N . ALA A 1 124 ? -0.310 -9.349 17.629 1.00 86.50 124 ALA A N 1
ATOM 1031 C CA . ALA A 1 124 ? -0.413 -8.848 18.996 1.00 86.50 124 ALA A CA 1
ATOM 1032 C C . ALA A 1 124 ? -0.515 -7.314 19.044 1.00 86.50 124 ALA A C 1
ATOM 1034 O O . ALA A 1 124 ? -1.273 -6.775 19.847 1.00 86.50 124 ALA A O 1
ATOM 1035 N N . LEU A 1 125 ? 0.197 -6.613 18.156 1.00 90.44 125 LEU A N 1
ATOM 1036 C CA . LEU A 1 125 ? 0.139 -5.157 18.039 1.00 90.44 125 LEU A CA 1
ATOM 1037 C C . LEU A 1 125 ? -1.258 -4.666 17.650 1.00 90.44 125 LEU A C 1
ATOM 1039 O O . LEU A 1 125 ? -1.765 -3.731 18.268 1.00 90.44 125 LEU A O 1
ATOM 1043 N N . VAL A 1 126 ? -1.890 -5.273 16.643 1.00 87.56 126 VAL A N 1
ATOM 1044 C CA . VAL A 1 126 ? -3.244 -4.864 16.232 1.00 87.56 126 VAL A CA 1
ATOM 1045 C C . VAL A 1 126 ? -4.272 -5.226 17.293 1.00 87.56 126 VAL A C 1
ATOM 1047 O O . VAL A 1 126 ? -5.145 -4.411 17.579 1.00 87.56 126 VAL A O 1
ATOM 1050 N N . ASP A 1 127 ? -4.160 -6.411 17.901 1.00 87.00 127 ASP A N 1
ATOM 1051 C CA . ASP A 1 127 ? -5.056 -6.832 18.981 1.00 87.00 127 ASP A CA 1
ATOM 1052 C C . ASP A 1 127 ? -4.990 -5.832 20.152 1.00 87.00 127 ASP A C 1
ATOM 1054 O O . ASP A 1 127 ? -6.030 -5.400 20.653 1.00 87.00 127 ASP A O 1
ATOM 1058 N N . ALA A 1 128 ? -3.784 -5.390 20.531 1.00 89.00 128 ALA A N 1
ATOM 1059 C CA . ALA A 1 128 ? -3.584 -4.355 21.544 1.00 89.00 128 ALA A CA 1
ATOM 1060 C C . ALA A 1 128 ? -4.176 -3.002 21.117 1.00 89.00 128 ALA A C 1
ATOM 1062 O O . ALA A 1 128 ? -4.903 -2.382 21.887 1.00 89.00 128 ALA A O 1
ATOM 1063 N N . PHE A 1 129 ? -3.939 -2.575 19.874 1.00 89.56 129 PHE A N 1
ATOM 1064 C CA . PHE A 1 129 ? -4.473 -1.317 19.349 1.00 89.56 129 PHE A CA 1
ATOM 1065 C C . PHE A 1 129 ? -6.008 -1.279 19.385 1.00 89.56 129 PHE A C 1
ATOM 1067 O O . PHE A 1 129 ? -6.604 -0.305 19.836 1.00 89.56 129 PHE A O 1
ATOM 1074 N N . VAL A 1 130 ? -6.668 -2.356 18.955 1.00 86.31 130 VAL A N 1
ATOM 1075 C CA . VAL A 1 130 ? -8.135 -2.460 18.983 1.00 86.31 130 VAL A CA 1
ATOM 1076 C C . VAL A 1 130 ? -8.659 -2.532 20.420 1.00 86.31 130 VAL A C 1
ATOM 1078 O O . VAL A 1 130 ? -9.690 -1.925 20.726 1.00 86.31 130 VAL A O 1
ATOM 1081 N N . ALA A 1 131 ? -7.960 -3.240 21.312 1.00 86.38 131 ALA A N 1
ATOM 1082 C CA . ALA A 1 131 ? -8.311 -3.295 22.729 1.00 86.38 131 ALA A CA 1
ATOM 1083 C C . ALA A 1 131 ? -8.234 -1.908 23.389 1.00 86.38 131 ALA A C 1
ATOM 1085 O O . ALA A 1 131 ? -9.149 -1.536 24.127 1.00 86.38 131 ALA A O 1
ATOM 1086 N N . ASP A 1 132 ? -7.203 -1.124 23.072 1.00 88.50 132 ASP A N 1
ATOM 1087 C CA . ASP A 1 132 ? -7.036 0.247 23.555 1.00 88.50 132 ASP A CA 1
ATOM 1088 C C . ASP A 1 132 ? -8.172 1.151 23.076 1.00 88.50 132 ASP A C 1
ATOM 1090 O O . ASP A 1 132 ? -8.852 1.763 23.898 1.00 88.50 132 ASP A O 1
ATOM 1094 N N . LEU A 1 133 ? -8.481 1.142 21.776 1.00 87.00 133 LEU A N 1
ATOM 1095 C CA . LEU A 1 133 ? -9.585 1.938 21.231 1.00 87.00 133 LEU A CA 1
ATOM 1096 C C . LEU A 1 133 ? -10.952 1.549 21.811 1.00 87.00 133 LEU A C 1
ATOM 1098 O O . LEU A 1 133 ? -11.826 2.400 21.981 1.00 87.00 133 LEU A O 1
ATOM 1102 N N . THR A 1 134 ? -11.151 0.262 22.109 1.00 83.62 134 THR A N 1
ATOM 1103 C CA . THR A 1 134 ? -12.377 -0.226 22.757 1.00 83.62 134 THR A CA 1
ATOM 1104 C C . THR A 1 134 ? -12.467 0.292 24.191 1.00 83.62 134 THR A C 1
ATOM 1106 O O . THR A 1 134 ? -13.515 0.783 24.605 1.00 83.62 134 THR A O 1
ATOM 1109 N N . ARG A 1 135 ? -11.365 0.214 24.944 1.00 85.94 135 ARG A N 1
ATOM 1110 C CA . ARG A 1 135 ? -11.268 0.704 26.325 1.00 85.94 135 ARG A CA 1
ATOM 1111 C C . ARG A 1 135 ? -11.469 2.216 26.415 1.00 85.94 135 ARG A C 1
ATOM 1113 O O . ARG A 1 135 ? -12.084 2.688 27.364 1.00 85.94 135 ARG A O 1
ATOM 1120 N N . GLU A 1 136 ? -10.982 2.954 25.426 1.00 85.44 136 GLU A N 1
ATOM 1121 C CA . GLU A 1 136 ? -11.132 4.407 25.318 1.00 85.44 136 GLU A CA 1
ATOM 1122 C C . GLU A 1 136 ? -12.503 4.838 24.766 1.00 85.44 136 GLU A C 1
ATOM 1124 O O . GLU A 1 136 ? -12.781 6.031 24.673 1.00 85.44 136 GLU A O 1
ATOM 1129 N N . GLY A 1 137 ? -13.372 3.893 24.388 1.00 78.56 137 GLY A N 1
ATOM 1130 C CA . GLY A 1 137 ? -14.697 4.188 23.836 1.00 78.56 137 GLY A CA 1
ATOM 1131 C C . GLY A 1 137 ? -14.676 4.803 22.431 1.00 78.56 137 GLY A C 1
ATOM 1132 O O . GLY A 1 137 ? -15.715 5.253 21.948 1.00 78.56 137 GLY A O 1
ATOM 1133 N N . GLN A 1 138 ? -13.521 4.804 21.757 1.00 77.06 138 GLN A N 1
ATOM 1134 C CA . GLN A 1 138 ? -13.367 5.322 20.394 1.00 77.06 138 GLN A CA 1
ATOM 1135 C C . GLN A 1 138 ? -14.009 4.401 19.346 1.00 77.06 138 GLN A C 1
ATOM 1137 O O . GLN A 1 138 ? -14.409 4.854 18.275 1.00 77.06 138 GLN A O 1
ATOM 1142 N N . LEU A 1 139 ? -14.160 3.111 19.663 1.00 68.56 139 LEU A N 1
ATOM 1143 C CA . LEU A 1 139 ? -14.973 2.164 18.895 1.00 68.56 139 LEU A CA 1
ATOM 1144 C C . LEU A 1 139 ? -16.398 2.149 19.449 1.00 68.56 139 LEU A C 1
ATOM 1146 O O . LEU A 1 139 ? -16.840 1.175 20.055 1.00 68.56 139 LEU A O 1
ATOM 1150 N N . SER A 1 140 ? -17.116 3.259 19.280 1.00 52.50 140 SER A N 1
ATOM 1151 C CA . SER A 1 140 ? -18.535 3.303 19.626 1.00 52.50 140 SER A CA 1
ATOM 1152 C C . SER A 1 140 ? -19.330 2.445 18.643 1.00 52.50 140 SER A C 1
ATOM 1154 O O . SER A 1 140 ? -19.305 2.651 17.431 1.00 52.50 140 SER A O 1
ATOM 1156 N N . THR A 1 141 ? -20.034 1.449 19.175 1.00 46.66 141 THR A N 1
ATOM 1157 C CA . THR A 1 141 ? -21.080 0.712 18.466 1.00 46.66 141 THR A CA 1
ATOM 1158 C C . THR A 1 141 ? -22.106 1.695 17.906 1.00 46.66 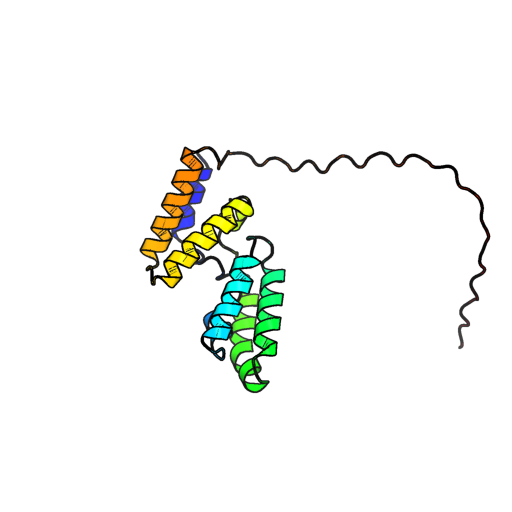141 THR A C 1
ATOM 1160 O O . THR A 1 141 ? -22.680 2.447 18.686 1.00 46.66 141 THR A O 1
ATOM 1163 N N . VAL A 1 142 ? -22.380 1.585 16.600 1.00 39.84 142 VAL A N 1
ATOM 1164 C CA . VAL A 1 142 ? -23.319 2.366 15.762 1.00 39.84 142 VAL A CA 1
ATOM 1165 C C . VAL A 1 142 ? -22.601 3.445 14.929 1.00 39.84 142 VAL A C 1
ATOM 1167 O O . VAL A 1 142 ? -22.022 4.368 15.497 1.00 39.84 142 VAL A O 1
ATOM 1170 N N . PRO A 1 143 ? -22.632 3.361 13.582 1.00 40.31 143 PRO A N 1
ATOM 1171 C CA . PRO A 1 143 ? -22.087 4.421 12.742 1.00 40.31 143 PRO A CA 1
ATOM 1172 C C . PRO A 1 143 ? -22.910 5.704 12.934 1.00 40.31 143 PRO A C 1
ATOM 1174 O O . PRO A 1 143 ? -24.142 5.624 13.000 1.00 40.31 143 PRO A O 1
ATOM 1177 N N . PRO A 1 144 ? -22.298 6.901 12.940 1.00 38.19 144 PRO A N 1
ATOM 1178 C CA . PRO A 1 144 ? -23.037 8.078 12.533 1.00 38.19 144 PRO A CA 1
ATOM 1179 C C . PRO A 1 144 ? -23.413 7.834 11.073 1.00 38.19 144 PRO A C 1
ATOM 1181 O O . PRO A 1 144 ? -22.546 7.723 10.210 1.00 38.19 144 PRO A O 1
ATOM 1184 N N . ILE A 1 145 ? -24.711 7.704 10.803 1.00 50.75 145 ILE A N 1
ATOM 1185 C CA . ILE A 1 145 ? -25.241 7.987 9.475 1.00 50.75 145 ILE A CA 1
ATOM 1186 C C . ILE A 1 145 ? -24.713 9.381 9.152 1.00 50.75 145 ILE A C 1
ATOM 1188 O O . ILE A 1 145 ? -25.114 10.352 9.798 1.00 50.75 145 ILE A O 1
ATOM 1192 N N . GLU A 1 146 ? -23.764 9.462 8.225 1.00 41.06 146 GLU A N 1
ATOM 1193 C CA . GLU A 1 146 ? -23.356 10.718 7.623 1.00 41.06 146 GLU A CA 1
ATOM 1194 C C . GLU A 1 146 ? -24.606 11.245 6.926 1.00 41.06 146 GLU A C 1
ATOM 1196 O O . GLU A 1 146 ? -24.990 10.803 5.843 1.00 41.06 146 GLU A O 1
ATOM 1201 N N . ARG A 1 147 ? -25.355 12.087 7.645 1.00 44.94 147 ARG A N 1
ATOM 1202 C CA . ARG A 1 147 ? -26.480 12.804 7.074 1.00 44.94 147 ARG A CA 1
ATOM 1203 C C . ARG A 1 147 ? -25.856 13.713 6.036 1.00 44.94 147 ARG A C 1
ATOM 1205 O O . ARG A 1 147 ? -25.239 14.713 6.391 1.00 44.94 147 ARG A O 1
ATOM 1212 N N . VAL A 1 148 ? -26.008 13.326 4.774 1.00 47.69 148 VAL A N 1
ATOM 1213 C CA . VAL A 1 148 ? -25.927 14.246 3.645 1.00 47.69 148 VAL A CA 1
ATOM 1214 C C . VAL A 1 148 ? -26.686 15.506 4.079 1.00 47.69 148 VAL A C 1
ATOM 1216 O O . VAL A 1 148 ? -27.850 15.378 4.484 1.00 47.69 148 VAL A O 1
ATOM 1219 N N . PRO A 1 149 ? -26.039 16.684 4.124 1.00 47.44 149 PRO A N 1
ATOM 1220 C CA . PRO A 1 149 ? -26.737 17.923 4.425 1.00 47.44 149 PRO A CA 1
ATOM 1221 C C . PRO A 1 149 ? -27.934 18.029 3.472 1.00 47.44 149 PRO A C 1
ATOM 1223 O O . PRO A 1 149 ? -27.769 17.705 2.294 1.00 47.44 149 PRO A O 1
ATOM 1226 N N . PRO A 1 150 ? -29.132 18.413 3.944 1.00 46.00 150 PRO A N 1
ATOM 1227 C CA . PRO A 1 150 ? -30.235 18.664 3.032 1.00 46.00 150 PRO A CA 1
ATOM 1228 C C . PRO A 1 150 ? -29.756 19.692 2.009 1.00 46.00 150 PRO A C 1
ATOM 1230 O O . PRO A 1 150 ? -29.229 20.731 2.406 1.00 46.00 150 PRO A O 1
ATOM 1233 N N . GLU A 1 151 ? -29.888 19.373 0.720 1.00 53.47 151 GLU A N 1
ATOM 1234 C CA . GLU A 1 151 ? -29.706 20.355 -0.344 1.00 53.47 151 GLU A CA 1
ATOM 1235 C C . GLU A 1 151 ? -30.551 21.579 0.014 1.00 53.47 151 GLU A C 1
ATOM 1237 O O . GLU A 1 151 ? -31.766 21.471 0.217 1.00 53.47 151 GLU A O 1
ATOM 1242 N N . GLU A 1 152 ? -29.889 22.723 0.183 1.00 46.97 152 GLU A N 1
ATOM 1243 C CA . GLU A 1 152 ? -30.585 23.980 0.403 1.00 46.97 152 GLU A CA 1
ATOM 1244 C C . GLU A 1 152 ? -31.509 24.239 -0.795 1.00 46.97 152 GLU A C 1
ATOM 1246 O O . GLU A 1 152 ? -31.116 23.988 -1.942 1.00 46.97 152 GLU A O 1
ATOM 1251 N N . PRO A 1 153 ? -32.746 24.713 -0.568 1.00 44.56 153 PRO A N 1
ATOM 1252 C CA . PRO A 1 153 ? -33.622 25.097 -1.659 1.00 44.56 153 PRO A CA 1
ATOM 1253 C C . PRO A 1 153 ? -32.923 26.182 -2.477 1.00 44.56 153 PRO A C 1
ATOM 1255 O O . PRO A 1 153 ? -32.538 27.212 -1.929 1.00 44.56 153 PRO A O 1
ATOM 1258 N N . PHE A 1 154 ? -32.765 25.946 -3.779 1.00 41.91 154 PHE A N 1
ATOM 1259 C CA . PHE A 1 154 ? -32.334 26.969 -4.725 1.00 41.91 154 PHE A CA 1
ATOM 1260 C C . PHE A 1 154 ? -33.227 28.207 -4.554 1.00 41.91 154 PHE A C 1
ATOM 1262 O O . PHE A 1 154 ? -34.416 28.162 -4.875 1.00 41.91 154 PHE A O 1
ATOM 1269 N N . GLU A 1 155 ? -32.662 29.299 -4.032 1.00 45.22 155 GLU A N 1
ATOM 1270 C CA . GLU A 1 155 ? -33.280 30.616 -4.129 1.00 45.22 155 GLU A CA 1
ATOM 1271 C C . GLU A 1 155 ? -33.383 30.981 -5.613 1.00 45.22 155 GLU A C 1
ATOM 1273 O O . GLU A 1 155 ? -32.399 31.006 -6.357 1.00 45.22 155 GLU A O 1
ATOM 1278 N N . ASP A 1 156 ? -34.619 31.214 -6.038 1.00 46.44 156 ASP A N 1
ATOM 1279 C CA . ASP A 1 156 ? -34.994 31.638 -7.376 1.00 46.44 156 ASP A CA 1
ATOM 1280 C C . ASP A 1 156 ? -34.505 33.080 -7.589 1.00 46.44 156 ASP A C 1
ATOM 1282 O O . ASP A 1 156 ? -35.142 34.053 -7.179 1.00 46.44 156 ASP A O 1
ATOM 1286 N N . HIS A 1 157 ? -33.315 33.233 -8.172 1.00 45.72 157 HIS A N 1
ATOM 1287 C CA . HIS A 1 157 ? -32.860 34.526 -8.667 1.00 45.72 157 HIS A CA 1
ATOM 1288 C C . HIS A 1 157 ? -33.386 34.753 -10.087 1.00 45.72 157 HIS A C 1
ATOM 1290 O O . HIS A 1 157 ? -32.886 34.199 -11.066 1.00 45.72 157 HIS A O 1
ATOM 1296 N N . ASP A 1 158 ? -34.404 35.613 -10.133 1.00 41.88 158 ASP A N 1
ATOM 1297 C CA . ASP A 1 158 ? -35.044 36.260 -11.280 1.00 41.88 158 ASP A CA 1
ATOM 1298 C C . ASP A 1 158 ? -34.098 36.457 -12.496 1.00 41.88 158 ASP A C 1
ATOM 1300 O O . ASP A 1 158 ? -33.023 37.062 -12.369 1.00 41.88 158 ASP A O 1
ATOM 1304 N N . PRO A 1 159 ? -34.450 35.948 -13.695 1.00 43.28 159 PRO A N 1
ATOM 1305 C CA . PRO A 1 159 ? -33.559 35.955 -14.849 1.00 43.28 159 PRO A CA 1
ATOM 1306 C C . PRO A 1 159 ? -33.399 37.351 -15.466 1.00 43.28 159 PRO A C 1
ATOM 1308 O 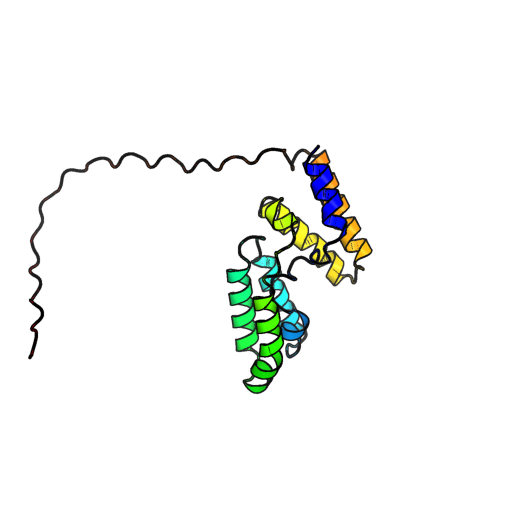O . PRO A 1 159 ? -34.300 37.888 -16.115 1.00 43.28 159 PRO A O 1
ATOM 1311 N N . GLN A 1 160 ? -32.186 37.908 -15.397 1.00 46.72 160 GLN A N 1
ATOM 1312 C CA . GLN A 1 160 ? -31.820 39.059 -16.227 1.00 46.72 160 GLN A CA 1
ATOM 1313 C C . GLN A 1 160 ? -31.646 38.632 -17.705 1.00 46.72 160 GLN A C 1
ATOM 1315 O O . GLN A 1 160 ? -30.924 37.672 -17.990 1.00 46.72 160 GLN A O 1
ATOM 1320 N N . PRO A 1 161 ? -32.236 39.340 -18.690 1.00 50.25 161 PRO A N 1
ATOM 1321 C CA . PRO A 1 161 ? -32.231 38.893 -20.075 1.00 50.25 161 PRO A CA 1
ATOM 1322 C C . PRO A 1 161 ? -30.989 39.409 -20.802 1.00 50.25 161 PRO A C 1
ATOM 1324 O O . PRO A 1 161 ? -30.863 40.610 -21.044 1.00 50.25 161 PRO A O 1
ATOM 1327 N N . ARG A 1 162 ? -30.085 38.521 -21.235 1.00 40.41 162 ARG A N 1
ATOM 1328 C CA . ARG A 1 162 ? -29.049 38.890 -22.216 1.00 40.41 162 ARG A CA 1
ATOM 1329 C C . ARG A 1 162 ? -28.826 37.837 -23.304 1.00 40.41 162 ARG A C 1
ATOM 1331 O O . ARG A 1 162 ? -28.101 36.866 -23.143 1.00 40.41 162 ARG A O 1
ATOM 1338 N N . THR A 1 163 ? -29.401 38.173 -24.462 1.00 42.78 163 THR A N 1
ATOM 1339 C CA . THR A 1 163 ? -28.896 37.971 -25.834 1.00 42.78 163 THR A CA 1
ATOM 1340 C C . THR A 1 163 ? -28.612 36.546 -26.316 1.00 42.78 163 THR A C 1
ATOM 1342 O O . THR A 1 163 ? -27.553 35.972 -26.077 1.00 42.78 163 THR A O 1
ATOM 1345 N N . ARG A 1 164 ? -29.540 36.061 -27.157 1.00 42.34 164 ARG A N 1
ATOM 1346 C CA . ARG A 1 164 ? -29.370 34.949 -28.103 1.00 42.34 164 ARG A CA 1
ATOM 1347 C C . ARG A 1 164 ? -28.041 35.074 -28.856 1.00 42.34 164 ARG A C 1
ATOM 1349 O O . ARG A 1 164 ? -27.855 36.020 -29.619 1.00 42.34 164 ARG A O 1
ATOM 1356 N N . ARG A 1 165 ? -27.165 34.080 -28.711 1.00 42.62 165 ARG A N 1
ATOM 1357 C CA . ARG A 1 165 ? -26.150 33.768 -29.721 1.00 42.62 165 ARG A CA 1
ATOM 1358 C C . ARG A 1 165 ? -26.655 32.598 -30.553 1.00 42.62 165 ARG A C 1
ATOM 1360 O O . ARG A 1 165 ? -26.890 31.508 -30.044 1.00 42.62 165 ARG A O 1
ATOM 1367 N N . THR A 1 166 ? -26.879 32.889 -31.824 1.00 43.56 166 THR A N 1
ATOM 1368 C CA . THR A 1 166 ? -27.256 31.966 -32.889 1.00 43.56 166 THR A CA 1
ATOM 1369 C C . THR A 1 166 ? -26.138 30.942 -33.098 1.00 43.56 166 THR A C 1
ATOM 1371 O O . THR A 1 166 ? -24.994 31.327 -33.332 1.00 43.56 166 THR A O 1
ATOM 1374 N N . PHE A 1 167 ? -26.457 29.651 -33.018 1.00 42.66 167 PHE A N 1
ATOM 1375 C CA . PHE A 1 167 ? -25.566 28.572 -33.449 1.00 42.66 167 PHE A CA 1
ATOM 1376 C C . PHE A 1 167 ? -25.699 28.378 -34.968 1.00 42.66 167 PHE A C 1
ATOM 1378 O O . PHE A 1 167 ? -26.830 28.361 -35.460 1.00 42.66 167 PHE A O 1
ATOM 1385 N N . PRO A 1 168 ? -24.604 28.211 -35.730 1.00 44.03 168 PRO A N 1
ATOM 1386 C CA . PRO A 1 168 ? -24.699 27.774 -37.114 1.00 44.03 168 PRO A CA 1
ATOM 1387 C C . PRO A 1 168 ? -24.941 26.259 -37.207 1.00 44.03 168 PRO A C 1
ATOM 1389 O O . PRO A 1 168 ? -24.271 25.448 -36.569 1.00 44.03 168 PRO A O 1
ATOM 1392 N N . THR A 1 169 ? -25.934 25.927 -38.027 1.00 44.00 169 THR A N 1
ATOM 1393 C CA . THR A 1 169 ? -26.426 24.606 -38.424 1.00 44.00 169 THR A CA 1
ATOM 1394 C C . THR A 1 169 ? -25.327 23.681 -38.960 1.00 44.00 169 THR A C 1
ATOM 1396 O O . THR A 1 169 ? -24.553 24.067 -39.834 1.00 44.00 169 THR A O 1
ATOM 1399 N N . LEU A 1 170 ? -25.311 22.433 -38.479 1.00 42.22 170 LEU A N 1
ATOM 1400 C CA . LEU A 1 170 ? -24.537 21.329 -39.053 1.00 42.22 170 LEU A CA 1
ATOM 1401 C C . LEU A 1 170 ? -25.115 20.945 -40.421 1.00 42.22 170 LEU A C 1
ATOM 1403 O O . LEU A 1 170 ? -26.272 20.542 -40.526 1.00 42.22 170 LEU A O 1
ATOM 1407 N N . VAL A 1 171 ? -24.293 21.062 -41.460 1.00 47.19 171 VAL A N 1
ATOM 1408 C CA . VAL A 1 171 ? -24.591 20.566 -42.806 1.00 47.19 171 VAL A CA 1
ATOM 1409 C C . VAL A 1 171 ? -24.390 19.049 -42.820 1.00 47.19 171 VAL A C 1
ATOM 1411 O O . VAL A 1 171 ? -23.285 18.568 -42.580 1.00 47.19 171 VAL A O 1
ATOM 1414 N N . GLN A 1 172 ? -25.459 18.300 -43.095 1.00 40.69 172 GLN A N 1
ATOM 1415 C CA . GLN A 1 172 ? -25.394 16.895 -43.504 1.00 40.69 172 GLN A CA 1
ATOM 1416 C C . GLN A 1 172 ? -25.120 16.825 -45.011 1.00 40.69 172 GLN A C 1
ATOM 1418 O O . GLN A 1 172 ? -25.767 17.531 -45.783 1.00 40.69 172 GLN A O 1
ATOM 1423 N N . TYR A 1 173 ? -24.188 15.965 -45.418 1.00 46.31 173 TYR A N 1
ATOM 1424 C CA . TYR A 1 173 ? -23.970 15.592 -46.818 1.00 46.31 173 TYR A CA 1
ATOM 1425 C C . TYR A 1 173 ? -24.369 14.121 -47.043 1.00 46.31 173 TYR A C 1
ATOM 1427 O O . TYR A 1 173 ? -24.344 13.355 -46.075 1.00 46.31 173 TYR A O 1
ATOM 1435 N N . PRO A 1 174 ? -24.796 13.778 -48.275 1.00 57.62 174 PRO A N 1
ATOM 1436 C CA . PRO A 1 174 ? -25.487 12.533 -48.624 1.00 57.62 174 PRO A CA 1
ATOM 1437 C C . PRO A 1 174 ? -24.604 11.282 -48.619 1.00 57.62 174 PRO A C 1
ATOM 1439 O O . PRO A 1 174 ? -23.374 11.413 -48.813 1.00 57.62 174 PRO A O 1
#

Radius of gyration: 24.06 Å; chains: 1; bounding box: 51×56×75 Å

Sequence (174 aa):
NIFFFCLMLLRRSNGFLIGDCIGPRNALERHLDKNERSVLRSIVHERFSGNNQQEVMRLVLTFVRSRLDDKEWIDIQQEIRAHEARKHECSVYAQLLPSVIYRQLLQRVWEASERGAHHAEIRALVDAFVADLTREGQLSTVPPIERVPPEEPFEDHDPQPRTRRTFPTLVQYP

Foldseek 3Di:
DVVVVVVVVLPPDPLQPACLLLFDLCLLCVPPDPVLNVVLVCLSLVPDLQPCSVVSSVVSCVSSVVVDDPVSVVVSVVRRVVSVVVNDRHHVCSVQPGSVLVSVLNVVLVVCVVVVHDPVRNVVSVVVSVVVCVVVCVSPPDDPPPPPPPDDPPDDDDDDDDDDDDDDDDDDDD

Organism: NCBI:txid1538716